Protein AF-A0A950VIQ8-F1 (afdb_monomer_lite)

pLDDT: mean 80.78, std 20.67, range [34.62, 98.38]

Foldseek 3Di:
DDDDDDDDDDDDDDDDDPDDDDPPPPDPDDPDPVQVVLLVQLLVLLVVQLVCLVVVHDDPVSLVSNVVSLVVHPDDPVLSVLLVVLSVQLVVCVVVVNSVRNSVSSVVSSVSSVCVVPPD

Structure (mmCIF, N/CA/C/O backbone):
data_AF-A0A950VIQ8-F1
#
_entry.id   AF-A0A950VIQ8-F1
#
loop_
_atom_site.group_PDB
_atom_site.id
_atom_site.type_symbol
_atom_site.label_atom_id
_atom_site.label_alt_id
_atom_site.label_comp_id
_atom_site.label_asym_id
_atom_site.label_entity_id
_atom_site.label_seq_id
_atom_site.pdbx_PDB_ins_code
_atom_site.Cartn_x
_atom_site.Cartn_y
_atom_site.Cartn_z
_atom_site.occupancy
_atom_site.B_iso_or_equiv
_atom_site.auth_seq_id
_atom_site.auth_comp_id
_atom_site.auth_asym_id
_atom_site.auth_atom_id
_atom_site.pdbx_PDB_model_num
ATOM 1 N N . MET A 1 1 ? 26.230 7.084 -91.054 1.00 41.66 1 MET A N 1
ATOM 2 C CA . MET A 1 1 ? 26.683 8.336 -90.399 1.00 41.66 1 MET A CA 1
ATOM 3 C C . MET A 1 1 ? 26.355 8.201 -88.911 1.00 41.66 1 MET A C 1
ATOM 5 O O . MET A 1 1 ? 25.197 8.311 -88.564 1.00 41.66 1 MET A O 1
ATOM 9 N N . SER A 1 2 ? 27.186 7.606 -88.054 1.00 43.94 2 SER A N 1
ATOM 10 C CA . SER A 1 2 ? 28.441 8.097 -87.455 1.00 43.94 2 SER A CA 1
ATOM 11 C C . SER A 1 2 ? 28.321 9.467 -86.775 1.00 43.94 2 SER A C 1
ATOM 13 O O . SER A 1 2 ? 28.350 10.481 -87.466 1.00 43.94 2 SER A O 1
ATOM 15 N N . ARG A 1 3 ? 28.268 9.474 -85.433 1.00 38.78 3 ARG A N 1
ATOM 16 C CA . ARG A 1 3 ? 29.162 10.271 -84.571 1.00 38.78 3 ARG A CA 1
ATOM 17 C C . ARG A 1 3 ? 29.248 9.651 -83.170 1.00 38.78 3 ARG A C 1
ATOM 19 O O . ARG A 1 3 ? 28.281 9.607 -82.422 1.00 38.78 3 ARG A O 1
ATOM 26 N N . LYS A 1 4 ? 30.445 9.141 -82.883 1.00 57.97 4 LYS A N 1
ATOM 27 C CA . LYS A 1 4 ? 30.983 8.741 -81.576 1.00 57.97 4 LYS A CA 1
ATOM 28 C C . LYS A 1 4 ? 31.323 9.995 -80.772 1.00 57.97 4 LYS A C 1
ATOM 30 O O . LYS A 1 4 ? 31.898 10.866 -81.404 1.00 57.97 4 LYS A O 1
ATOM 35 N N . HIS A 1 5 ? 31.138 10.019 -79.447 1.00 43.50 5 HIS A N 1
ATOM 36 C CA . HIS A 1 5 ? 32.052 10.677 -78.485 1.00 43.50 5 HIS A CA 1
ATOM 37 C C . HIS A 1 5 ? 31.907 9.988 -77.099 1.00 43.50 5 HIS A C 1
ATOM 39 O O . HIS A 1 5 ? 30.818 10.006 -76.544 1.00 43.50 5 HIS A O 1
ATOM 45 N N . TYR A 1 6 ? 32.786 9.039 -76.736 1.00 41.50 6 TYR A N 1
ATOM 46 C CA . TYR A 1 6 ? 33.944 9.096 -75.801 1.00 41.50 6 TYR A CA 1
ATOM 47 C C . TYR A 1 6 ? 33.644 9.500 -74.342 1.00 41.50 6 TYR A C 1
ATOM 49 O O . TYR A 1 6 ? 33.143 10.592 -74.112 1.00 41.50 6 TYR A O 1
ATOM 57 N N . THR A 1 7 ? 34.064 8.660 -73.380 1.00 44.22 7 THR A N 1
ATOM 58 C CA . THR A 1 7 ? 35.103 8.904 -72.335 1.00 44.22 7 THR A CA 1
ATOM 59 C C . THR A 1 7 ? 34.828 7.989 -71.121 1.00 44.22 7 THR A C 1
ATOM 61 O O . THR A 1 7 ? 33.703 7.921 -70.645 1.00 44.22 7 THR A O 1
ATOM 64 N N . THR A 1 8 ? 35.699 7.022 -70.821 1.00 43.66 8 THR A N 1
ATOM 65 C CA . THR A 1 8 ? 36.885 7.059 -69.930 1.00 43.66 8 THR A CA 1
ATOM 66 C C . THR A 1 8 ? 36.569 6.684 -68.479 1.00 43.66 8 THR A C 1
ATOM 68 O O . THR A 1 8 ? 35.770 7.315 -67.801 1.00 43.66 8 THR A O 1
ATOM 71 N N . ALA A 1 9 ? 37.260 5.618 -68.073 1.00 41.69 9 ALA A N 1
ATOM 72 C CA . ALA A 1 9 ? 37.396 4.973 -66.777 1.00 41.69 9 ALA A CA 1
ATOM 73 C C . ALA A 1 9 ? 37.128 5.807 -65.512 1.00 41.69 9 ALA A C 1
ATOM 75 O O . ALA A 1 9 ? 37.729 6.853 -65.285 1.00 41.69 9 ALA A O 1
ATOM 76 N N . GLY A 1 10 ? 36.357 5.195 -64.614 1.00 37.56 10 GLY A N 1
ATOM 77 C CA . GLY A 1 10 ? 36.428 5.405 -63.174 1.00 37.56 10 GLY A CA 1
ATOM 78 C C . GLY A 1 10 ? 36.390 4.045 -62.483 1.00 37.56 10 GLY A C 1
ATOM 79 O O . GLY A 1 10 ? 35.322 3.565 -62.119 1.00 37.56 10 GLY A O 1
ATOM 80 N N . SER A 1 11 ? 37.548 3.394 -62.356 1.00 49.78 11 SER A N 1
ATOM 81 C CA . SER A 1 11 ? 37.726 2.296 -61.404 1.00 49.78 11 SER A CA 1
ATOM 82 C C . SER A 1 11 ? 37.624 2.875 -59.997 1.00 49.78 11 SER A C 1
ATOM 84 O O . SER A 1 11 ? 38.423 3.730 -59.624 1.00 49.78 11 SER A O 1
ATOM 86 N N . GLY A 1 12 ? 36.651 2.407 -59.223 1.00 39.09 12 GLY A N 1
ATOM 87 C CA . GLY A 1 12 ? 36.432 2.849 -57.852 1.00 39.09 12 GLY A CA 1
ATOM 88 C C . GLY A 1 12 ? 35.532 1.878 -57.107 1.00 39.09 12 GLY A C 1
ATOM 89 O O . GLY A 1 12 ? 34.330 2.072 -57.066 1.00 39.09 12 GLY A O 1
ATOM 90 N N . LEU A 1 13 ? 36.164 0.819 -56.600 1.00 41.59 13 LEU A N 1
ATOM 91 C CA . LEU A 1 13 ? 35.920 0.143 -55.323 1.00 41.59 13 LEU A CA 1
ATOM 92 C C . LEU A 1 13 ? 34.480 -0.122 -54.816 1.00 41.59 13 LEU A C 1
ATOM 94 O O . LEU A 1 13 ? 33.697 0.783 -54.567 1.00 41.59 13 LEU A O 1
ATOM 98 N N . LEU A 1 14 ? 34.305 -1.398 -54.434 1.00 43.53 14 LEU A N 1
ATOM 99 C CA . LEU A 1 14 ? 33.461 -1.935 -53.353 1.00 43.53 14 LEU A CA 1
ATOM 100 C C . LEU A 1 14 ? 31.989 -2.221 -53.679 1.00 43.53 14 LEU A C 1
ATOM 102 O O . LEU A 1 14 ? 31.067 -1.473 -53.379 1.00 43.53 14 LEU A O 1
ATOM 106 N N . THR A 1 15 ? 31.776 -3.432 -54.189 1.00 48.78 15 THR A N 1
ATOM 107 C CA . THR A 1 15 ? 30.601 -4.244 -53.862 1.00 48.78 15 THR A CA 1
ATOM 108 C C . THR A 1 15 ? 30.595 -4.562 -52.364 1.00 48.78 15 THR A C 1
ATOM 110 O O . THR A 1 15 ? 31.299 -5.474 -51.932 1.00 48.78 15 THR A O 1
ATOM 113 N N . GLU A 1 16 ? 29.778 -3.858 -51.586 1.00 56.56 16 GLU A N 1
ATOM 114 C CA . GLU A 1 16 ? 29.296 -4.351 -50.293 1.00 56.56 16 GLU A CA 1
ATOM 115 C C . GLU A 1 16 ? 27.827 -4.775 -50.457 1.00 56.56 16 GLU A C 1
ATOM 117 O O . GLU A 1 16 ? 27.013 -3.991 -50.955 1.00 56.56 16 GLU A O 1
ATOM 122 N N . PRO A 1 17 ? 27.457 -6.024 -50.119 1.00 45.28 17 PRO A N 1
ATOM 123 C CA . PRO A 1 17 ? 26.071 -6.451 -50.191 1.00 45.28 17 PRO A CA 1
ATOM 124 C C . PRO A 1 17 ? 25.256 -5.740 -49.107 1.00 45.28 17 PRO A C 1
ATOM 126 O O . PRO A 1 17 ? 25.689 -5.628 -47.962 1.00 45.28 17 PRO A O 1
ATOM 129 N N . LEU A 1 18 ? 24.046 -5.314 -49.477 1.00 49.16 18 LEU A N 1
ATOM 130 C CA . LEU A 1 18 ? 22.974 -4.893 -48.575 1.00 49.16 18 LEU A CA 1
ATOM 131 C C . LEU A 1 18 ? 22.671 -6.021 -47.573 1.00 49.16 18 LEU A C 1
ATOM 133 O O . LEU A 1 18 ? 21.808 -6.874 -47.790 1.00 49.16 18 LEU A O 1
ATOM 137 N N . GLY A 1 19 ? 23.434 -6.032 -46.482 1.00 44.72 19 GLY A N 1
ATOM 138 C CA . GLY A 1 19 ? 23.242 -6.863 -45.308 1.00 44.72 19 GLY A CA 1
ATOM 139 C C . GLY A 1 19 ? 21.993 -6.409 -44.573 1.00 44.72 19 GLY A C 1
ATOM 140 O O . GLY A 1 19 ? 21.967 -5.371 -43.923 1.00 44.72 19 GLY A O 1
ATOM 141 N N . GLN A 1 20 ? 20.950 -7.205 -44.756 1.00 48.19 20 GLN A N 1
ATOM 142 C CA . GLN A 1 20 ? 19.659 -7.194 -44.089 1.00 48.19 20 GLN A CA 1
ATOM 143 C C . GLN A 1 20 ? 19.670 -6.643 -42.654 1.00 48.19 20 GLN A C 1
ATOM 145 O O . GLN A 1 20 ? 20.446 -7.065 -41.798 1.00 48.19 20 GLN A O 1
ATOM 150 N N . ASN A 1 21 ? 18.693 -5.768 -42.404 1.00 49.25 21 ASN A N 1
ATOM 151 C CA . ASN A 1 21 ? 18.144 -5.414 -41.100 1.00 49.25 21 ASN A CA 1
ATOM 152 C C . ASN A 1 21 ? 18.188 -6.589 -40.110 1.00 49.25 21 ASN A C 1
ATOM 154 O O . ASN A 1 21 ? 17.413 -7.539 -40.232 1.00 49.25 21 ASN A O 1
ATOM 158 N N . ARG A 1 22 ? 19.031 -6.488 -39.082 1.00 47.31 22 ARG A N 1
ATOM 159 C CA . ARG A 1 22 ? 18.893 -7.292 -37.869 1.00 47.31 22 ARG A CA 1
ATOM 160 C C . ARG A 1 22 ? 18.469 -6.337 -36.755 1.00 47.31 22 ARG A C 1
ATOM 162 O O . ARG A 1 22 ? 19.284 -5.505 -36.364 1.00 47.31 22 ARG A O 1
ATOM 169 N N . PRO A 1 23 ? 17.220 -6.387 -36.256 1.00 47.81 23 PRO A N 1
ATOM 170 C CA . PRO A 1 23 ? 16.909 -5.698 -35.018 1.00 47.81 23 PRO A CA 1
ATOM 171 C C . PRO A 1 23 ? 17.763 -6.365 -33.946 1.00 47.81 23 PRO A C 1
ATOM 173 O O . PRO A 1 23 ? 17.609 -7.556 -33.668 1.00 47.81 23 PRO A O 1
ATOM 176 N N . GLU A 1 24 ? 18.729 -5.622 -33.413 1.00 52.34 24 GLU A N 1
ATOM 177 C CA . GLU A 1 24 ? 19.491 -6.065 -32.261 1.00 52.34 24 GLU A CA 1
ATOM 178 C C . GLU A 1 24 ? 18.487 -6.379 -31.157 1.00 52.34 24 GLU A C 1
ATOM 180 O O . GLU A 1 24 ? 17.805 -5.493 -30.635 1.00 52.34 24 GLU A O 1
ATOM 185 N N . GLN A 1 25 ? 18.337 -7.670 -30.860 1.00 55.12 25 GLN A N 1
ATOM 186 C CA . GLN A 1 25 ? 17.610 -8.136 -29.696 1.00 55.12 25 GLN A CA 1
ATOM 187 C C . GLN A 1 25 ? 18.300 -7.505 -28.488 1.00 55.12 25 GLN A C 1
ATOM 189 O O . GLN A 1 25 ? 19.357 -7.965 -28.053 1.00 55.12 25 GLN A O 1
ATOM 194 N N . ARG A 1 26 ? 17.735 -6.399 -27.989 1.00 54.84 26 ARG A N 1
ATOM 195 C CA . ARG A 1 26 ? 18.153 -5.782 -26.735 1.00 54.84 26 ARG A CA 1
ATOM 196 C C . ARG A 1 26 ? 18.035 -6.868 -25.677 1.00 54.84 26 ARG A C 1
ATOM 198 O O . ARG A 1 26 ? 16.926 -7.250 -25.313 1.00 54.84 26 ARG A O 1
ATOM 205 N N . LYS A 1 27 ? 19.176 -7.391 -25.222 1.00 58.66 27 LYS A N 1
ATOM 206 C CA . LYS A 1 27 ? 19.226 -8.209 -24.009 1.00 58.66 27 LYS A CA 1
ATOM 207 C C . LYS A 1 27 ? 18.461 -7.437 -22.928 1.00 58.66 27 LYS A C 1
ATOM 209 O O . LYS A 1 27 ? 18.705 -6.230 -22.818 1.00 58.66 27 LYS A O 1
ATOM 214 N N . PRO A 1 28 ? 17.541 -8.065 -22.177 1.00 56.56 28 PRO A N 1
ATOM 215 C CA . PRO A 1 28 ? 16.905 -7.392 -21.055 1.00 56.56 28 PRO A CA 1
ATOM 216 C C . PRO A 1 28 ? 18.025 -6.889 -20.141 1.00 56.56 28 PRO A C 1
ATOM 218 O O . PRO A 1 28 ? 18.841 -7.667 -19.648 1.00 56.56 28 PRO A O 1
ATOM 221 N N . GLY A 1 29 ? 18.154 -5.565 -20.048 1.00 65.12 29 GLY A N 1
ATOM 222 C CA . GLY A 1 29 ? 19.185 -4.939 -19.233 1.00 65.12 29 GLY A CA 1
ATOM 223 C C . GLY A 1 29 ? 18.941 -5.283 -17.770 1.00 65.12 29 GLY A C 1
ATOM 224 O O . GLY A 1 29 ? 17.790 -5.326 -17.335 1.00 65.12 29 GLY A O 1
ATOM 225 N N . THR A 1 30 ? 20.010 -5.530 -17.014 1.00 72.44 30 THR A N 1
ATOM 226 C CA . THR A 1 30 ? 19.923 -5.710 -15.562 1.00 72.44 30 THR A CA 1
ATOM 227 C C . THR A 1 30 ? 19.139 -4.538 -14.955 1.00 72.44 30 THR A C 1
ATOM 229 O O . THR A 1 30 ? 19.456 -3.385 -15.272 1.00 72.44 30 THR A O 1
ATOM 232 N N . PRO A 1 31 ? 18.116 -4.787 -14.116 1.00 74.50 31 PRO A N 1
ATOM 233 C CA . PRO A 1 31 ? 17.354 -3.710 -13.499 1.00 74.50 31 PRO A CA 1
ATOM 234 C C . PRO A 1 31 ? 18.273 -2.823 -12.651 1.00 74.50 31 PRO A C 1
ATOM 236 O O . PRO A 1 31 ? 19.200 -3.304 -12.000 1.00 74.50 31 PRO A O 1
ATOM 239 N N . SER A 1 32 ? 18.016 -1.511 -12.666 1.00 85.44 32 SER A N 1
ATOM 240 C CA . SER A 1 32 ? 18.779 -0.544 -11.869 1.00 85.44 32 SER A CA 1
ATOM 241 C C . SER A 1 32 ? 18.759 -0.939 -10.383 1.00 85.44 32 SER A C 1
ATOM 243 O O . SER A 1 32 ? 17.663 -1.127 -9.845 1.00 85.44 32 SER A O 1
ATOM 245 N N . PRO A 1 33 ? 19.914 -1.010 -9.690 1.00 88.31 33 PRO A N 1
ATOM 246 C CA . PRO A 1 33 ? 19.974 -1.347 -8.265 1.00 88.31 33 PRO A CA 1
ATOM 247 C C . PRO A 1 33 ? 19.094 -0.449 -7.389 1.00 88.31 33 PRO A C 1
ATOM 249 O O . PRO A 1 33 ? 18.498 -0.916 -6.425 1.00 88.31 33 PRO A O 1
ATOM 252 N N . ILE A 1 34 ? 18.957 0.827 -7.766 1.00 90.44 34 ILE A N 1
ATOM 253 C CA . ILE A 1 34 ? 18.086 1.784 -7.073 1.00 90.44 34 ILE A CA 1
ATOM 254 C C . ILE A 1 34 ? 16.626 1.341 -7.178 1.00 90.44 34 ILE A C 1
ATOM 256 O O . ILE A 1 34 ? 15.915 1.330 -6.183 1.00 90.44 34 ILE A O 1
ATOM 260 N N . LEU A 1 35 ? 16.177 0.927 -8.365 1.00 89.31 35 LEU A N 1
ATOM 261 C CA . LEU A 1 35 ? 14.798 0.475 -8.559 1.00 89.31 35 LEU A CA 1
ATOM 262 C C . LEU A 1 35 ? 14.523 -0.838 -7.826 1.00 89.31 35 LEU A C 1
ATOM 264 O O . LEU A 1 35 ? 13.423 -1.019 -7.317 1.00 89.31 35 LEU A O 1
ATOM 268 N N . VAL A 1 36 ? 15.508 -1.736 -7.751 1.00 90.00 36 VAL A N 1
ATOM 269 C CA . VAL A 1 36 ? 15.402 -2.961 -6.944 1.00 90.00 36 VAL A CA 1
ATOM 270 C C . VAL A 1 36 ? 15.225 -2.608 -5.467 1.00 90.00 36 VAL A C 1
ATOM 272 O O . VAL A 1 36 ? 14.335 -3.150 -4.817 1.00 90.00 36 VAL A O 1
ATOM 275 N N . GLN A 1 37 ? 16.015 -1.661 -4.955 1.00 91.75 37 GLN A N 1
ATOM 276 C CA . GLN A 1 37 ? 15.899 -1.218 -3.568 1.00 91.75 37 GLN A CA 1
ATOM 277 C C . GLN A 1 37 ? 14.544 -0.554 -3.291 1.00 91.75 37 GLN A C 1
ATOM 279 O O . GLN A 1 37 ? 13.872 -0.944 -2.347 1.00 91.75 37 GLN A O 1
ATOM 284 N N . VAL A 1 38 ? 14.089 0.365 -4.149 1.00 93.50 38 VAL A N 1
ATOM 285 C CA . VAL A 1 38 ? 12.788 1.040 -3.980 1.00 93.50 38 VAL A CA 1
ATOM 286 C C . VAL A 1 38 ? 11.623 0.042 -3.999 1.00 93.50 38 VAL A C 1
ATOM 288 O O . VAL A 1 38 ? 10.681 0.188 -3.224 1.00 93.50 38 VAL A O 1
ATOM 291 N N . ARG A 1 39 ? 11.671 -0.993 -4.851 1.00 91.94 39 ARG A N 1
ATOM 292 C CA . ARG A 1 39 ? 10.653 -2.062 -4.857 1.00 91.94 39 ARG A CA 1
ATOM 293 C C . ARG A 1 39 ? 10.634 -2.831 -3.544 1.00 91.94 39 ARG A C 1
ATOM 295 O O . ARG A 1 39 ? 9.563 -3.052 -2.986 1.00 91.94 39 ARG A O 1
ATOM 302 N N . LYS A 1 40 ? 11.816 -3.187 -3.040 1.00 92.19 40 LYS A N 1
ATOM 303 C CA . LYS A 1 40 ? 11.950 -3.859 -1.752 1.00 92.19 40 LYS A CA 1
ATOM 304 C C . LYS A 1 40 ? 11.406 -2.992 -0.616 1.00 92.19 40 LYS A C 1
ATOM 306 O O . LYS A 1 40 ? 10.590 -3.471 0.161 1.00 92.19 40 LYS A O 1
ATOM 311 N N . ASP A 1 41 ? 11.784 -1.716 -0.570 1.00 94.31 41 ASP A N 1
ATOM 312 C CA . ASP A 1 41 ? 11.320 -0.772 0.453 1.00 94.31 41 ASP A CA 1
ATOM 313 C C . ASP A 1 41 ? 9.794 -0.607 0.416 1.00 94.31 41 ASP A C 1
ATOM 315 O O . ASP A 1 41 ? 9.143 -0.534 1.459 1.00 94.31 41 ASP A O 1
ATOM 319 N N . LEU A 1 42 ? 9.206 -0.600 -0.786 1.00 95.69 42 LEU A N 1
ATOM 320 C CA . LEU A 1 42 ? 7.760 -0.592 -0.965 1.00 95.69 42 LEU A CA 1
ATOM 321 C C . LEU A 1 42 ? 7.109 -1.866 -0.408 1.00 95.69 42 LEU A C 1
ATOM 323 O O . LEU A 1 42 ? 6.139 -1.773 0.346 1.00 95.69 42 LEU A O 1
ATOM 327 N N . ALA A 1 43 ? 7.619 -3.042 -0.777 1.00 94.81 43 ALA A N 1
ATOM 328 C CA . ALA A 1 43 ? 7.084 -4.323 -0.324 1.00 94.81 43 ALA A CA 1
ATOM 329 C C . ALA A 1 43 ? 7.176 -4.464 1.205 1.00 94.81 43 ALA A C 1
ATOM 331 O O . ALA A 1 43 ? 6.172 -4.758 1.858 1.00 94.81 43 ALA A O 1
ATOM 332 N N . ASP A 1 44 ? 8.344 -4.161 1.775 1.00 95.06 44 ASP A N 1
ATOM 333 C CA . ASP A 1 44 ? 8.585 -4.177 3.219 1.00 95.06 44 ASP A CA 1
ATOM 334 C C . ASP A 1 44 ? 7.674 -3.164 3.934 1.00 95.06 44 ASP A C 1
ATOM 336 O O . ASP A 1 44 ? 7.083 -3.467 4.972 1.00 95.06 44 ASP A O 1
ATOM 340 N N . GLY A 1 45 ? 7.489 -1.971 3.360 1.00 96.06 45 GLY A N 1
ATOM 341 C CA . GLY A 1 45 ? 6.592 -0.947 3.893 1.00 96.06 45 GLY A CA 1
ATOM 342 C C . GLY A 1 45 ? 5.124 -1.385 3.943 1.00 96.06 45 GLY A C 1
ATOM 343 O O . GLY A 1 45 ? 4.448 -1.130 4.940 1.00 96.06 45 GLY A O 1
ATOM 344 N N . ILE A 1 46 ? 4.635 -2.077 2.909 1.00 96.44 46 ILE A N 1
ATOM 345 C CA . ILE A 1 46 ? 3.266 -2.617 2.876 1.00 96.44 46 ILE A CA 1
ATOM 346 C C . ILE A 1 46 ? 3.086 -3.720 3.928 1.00 96.44 46 ILE A C 1
ATOM 348 O O . ILE A 1 46 ? 2.073 -3.736 4.627 1.00 96.44 46 ILE A O 1
ATOM 352 N N . GLU A 1 47 ? 4.062 -4.618 4.077 1.00 95.75 47 GLU A N 1
ATOM 353 C CA . GLU A 1 47 ? 4.023 -5.668 5.104 1.00 95.75 47 GLU A CA 1
ATOM 354 C C . GLU A 1 47 ? 4.022 -5.091 6.521 1.00 95.75 47 GLU A C 1
ATOM 356 O O . GLU A 1 47 ? 3.272 -5.554 7.383 1.00 95.75 47 GLU A O 1
ATOM 361 N N . LEU A 1 48 ? 4.806 -4.039 6.764 1.00 95.44 48 LEU A N 1
ATOM 362 C CA . LEU A 1 48 ? 4.792 -3.342 8.047 1.00 95.44 48 LEU A CA 1
ATOM 363 C C . LEU A 1 48 ? 3.424 -2.712 8.330 1.00 95.44 48 LEU A C 1
ATOM 365 O O . LEU A 1 48 ? 2.901 -2.908 9.423 1.00 95.44 48 LEU A O 1
ATOM 369 N N . LEU A 1 49 ? 2.797 -2.046 7.353 1.00 95.56 49 LEU A N 1
ATOM 370 C CA . LEU A 1 49 ? 1.442 -1.504 7.525 1.00 95.56 49 LEU A CA 1
ATOM 371 C C . LEU A 1 49 ? 0.415 -2.599 7.853 1.00 95.56 49 LEU A C 1
ATOM 373 O O . LEU A 1 49 ? -0.415 -2.415 8.742 1.00 95.56 49 LEU A O 1
ATOM 377 N N . LEU A 1 50 ? 0.481 -3.752 7.182 1.00 95.31 50 LEU A N 1
ATOM 378 C CA . LEU A 1 50 ? -0.391 -4.896 7.477 1.00 95.31 50 LEU A CA 1
ATOM 379 C C . LEU A 1 50 ? -0.209 -5.387 8.924 1.00 95.31 50 LEU A C 1
ATOM 381 O O . LEU A 1 50 ? -1.188 -5.629 9.635 1.00 95.31 50 LEU A O 1
ATOM 385 N N . GLN A 1 51 ? 1.038 -5.493 9.389 1.00 94.25 51 GLN A N 1
ATOM 386 C CA . GLN A 1 51 ? 1.346 -5.885 10.768 1.00 94.25 51 GLN A CA 1
ATOM 387 C C . GLN A 1 51 ? 0.876 -4.842 11.789 1.00 94.25 51 GLN A C 1
ATOM 389 O O . GLN A 1 51 ? 0.336 -5.208 12.834 1.00 94.25 51 GLN A O 1
ATOM 394 N N . GLU A 1 52 ? 1.066 -3.557 11.500 1.00 93.44 52 GLU A N 1
ATOM 395 C CA . GLU A 1 52 ? 0.643 -2.435 12.342 1.00 93.44 52 GLU A CA 1
ATOM 396 C C . GLU A 1 52 ? -0.880 -2.399 12.512 1.00 93.44 52 GLU A C 1
ATOM 398 O O . GLU A 1 52 ? -1.370 -2.318 13.642 1.00 93.44 52 GLU A O 1
ATOM 403 N N . ILE A 1 53 ? -1.635 -2.556 11.417 1.00 92.25 53 ILE A N 1
ATOM 404 C CA . ILE A 1 53 ? -3.102 -2.644 11.449 1.00 92.25 53 ILE A CA 1
ATOM 405 C C . ILE A 1 53 ? -3.548 -3.861 12.261 1.00 92.25 53 ILE A C 1
ATOM 407 O O . ILE A 1 53 ? -4.400 -3.727 13.140 1.00 92.25 53 ILE A O 1
ATOM 411 N N . SER A 1 54 ? -2.943 -5.032 12.036 1.00 90.31 54 SER A N 1
ATOM 412 C CA . SER A 1 54 ? -3.274 -6.248 12.792 1.00 90.31 54 SER A CA 1
ATOM 413 C C . SER A 1 54 ? -3.010 -6.113 14.295 1.00 90.31 54 SER A C 1
ATOM 415 O O . SER A 1 54 ? -3.656 -6.801 15.085 1.00 90.31 54 SER A O 1
ATOM 417 N N . ARG A 1 55 ? -2.049 -5.274 14.695 1.00 91.00 55 ARG A N 1
ATOM 418 C CA . ARG A 1 55 ? -1.695 -5.020 16.100 1.00 91.00 55 ARG A CA 1
ATOM 419 C C . ARG A 1 55 ? -2.447 -3.834 16.705 1.00 91.00 55 ARG A C 1
ATOM 421 O O . ARG A 1 55 ? -2.335 -3.615 17.907 1.00 91.00 55 ARG A O 1
ATOM 428 N N . GLY A 1 56 ? -3.169 -3.057 15.896 1.00 88.44 56 GLY A N 1
ATOM 429 C CA . GLY A 1 56 ? -3.792 -1.805 16.326 1.00 88.44 56 GLY A CA 1
ATOM 430 C C . GLY A 1 56 ? -2.783 -0.718 16.723 1.00 88.44 56 GLY A C 1
ATOM 431 O O . GLY A 1 56 ? -3.117 0.155 17.517 1.00 88.44 56 GLY A O 1
ATOM 432 N N . CYS A 1 57 ? -1.551 -0.773 16.206 1.00 85.00 57 CYS A N 1
ATOM 433 C CA . CYS A 1 57 ? -0.471 0.165 16.528 1.00 85.00 57 CYS A CA 1
ATOM 434 C C . CYS A 1 57 ? 0.050 0.800 15.236 1.00 85.00 57 CYS A C 1
ATOM 436 O O . CYS A 1 57 ? 0.982 0.290 14.622 1.00 85.00 57 CYS A O 1
ATOM 438 N N . ILE A 1 58 ? -0.611 1.871 14.794 1.00 77.50 58 ILE A N 1
ATOM 439 C CA . ILE A 1 58 ? -0.372 2.497 13.488 1.00 77.50 58 ILE A CA 1
ATOM 440 C C . ILE A 1 58 ? 0.711 3.567 13.618 1.00 77.50 58 ILE A C 1
ATOM 442 O O . ILE A 1 58 ? 0.559 4.506 14.403 1.00 77.50 58 ILE A O 1
ATOM 446 N N . VAL A 1 59 ? 1.767 3.471 12.809 1.00 78.44 59 VAL A N 1
ATOM 447 C CA . VAL A 1 59 ? 2.828 4.483 12.750 1.00 78.44 59 VAL A CA 1
ATOM 448 C C . VAL A 1 59 ? 2.557 5.431 11.581 1.00 78.44 59 VAL A C 1
ATOM 450 O O . VAL A 1 59 ? 2.603 5.041 10.416 1.00 78.44 59 VAL A O 1
ATOM 453 N N . ALA A 1 60 ? 2.285 6.705 11.883 1.00 77.00 60 ALA A N 1
ATOM 454 C CA . ALA A 1 60 ? 1.874 7.697 10.883 1.00 77.00 60 ALA A CA 1
ATOM 455 C C . ALA A 1 60 ? 2.873 7.843 9.714 1.00 77.00 60 ALA A C 1
ATOM 457 O O . ALA A 1 60 ? 2.462 7.858 8.553 1.00 77.00 60 ALA A O 1
ATOM 458 N N . ASP A 1 61 ? 4.177 7.853 10.001 1.00 86.75 61 ASP A N 1
ATOM 459 C CA . ASP A 1 61 ? 5.237 8.068 9.001 1.00 86.75 61 ASP A CA 1
ATOM 460 C C . ASP A 1 61 ? 5.366 6.919 7.981 1.00 86.75 61 ASP A C 1
ATOM 462 O O . ASP A 1 61 ? 5.964 7.074 6.908 1.00 86.75 61 ASP A O 1
ATOM 466 N N . ARG A 1 62 ? 4.792 5.746 8.284 1.00 91.12 62 ARG A N 1
ATOM 467 C CA . ARG A 1 62 ? 4.867 4.565 7.415 1.00 91.12 62 ARG A CA 1
ATOM 468 C C . ARG A 1 62 ? 4.078 4.757 6.123 1.00 91.12 62 ARG A C 1
ATOM 470 O O . ARG A 1 62 ? 4.544 4.358 5.058 1.00 91.12 62 ARG A O 1
ATOM 477 N N . TRP A 1 63 ? 2.925 5.417 6.209 1.00 93.62 63 TRP A N 1
ATOM 478 C CA . TRP A 1 63 ? 2.071 5.723 5.060 1.00 93.62 63 TRP A CA 1
ATOM 479 C C . TRP A 1 63 ? 2.785 6.593 4.033 1.00 93.62 63 TRP A C 1
ATOM 481 O O . TRP A 1 63 ? 2.736 6.302 2.840 1.00 93.62 63 TRP A O 1
ATOM 491 N N . GLU A 1 64 ? 3.482 7.625 4.508 1.00 93.44 64 GLU A N 1
ATOM 492 C CA . GLU A 1 64 ? 4.241 8.526 3.644 1.00 93.44 64 GLU A CA 1
ATOM 493 C C . GLU A 1 64 ? 5.405 7.788 2.979 1.00 93.44 64 GLU A C 1
ATOM 495 O O . GLU A 1 64 ? 5.614 7.910 1.778 1.00 93.44 64 GLU A O 1
ATOM 500 N N . THR A 1 65 ? 6.108 6.939 3.731 1.00 92.69 65 THR A N 1
ATOM 501 C CA . THR A 1 65 ? 7.199 6.116 3.184 1.00 92.69 65 THR A CA 1
ATOM 502 C C . THR A 1 65 ? 6.711 5.227 2.032 1.00 92.69 65 THR A C 1
ATOM 504 O O . THR A 1 65 ? 7.333 5.188 0.970 1.00 92.69 65 THR A O 1
ATOM 507 N N . VAL A 1 66 ? 5.570 4.550 2.206 1.00 95.69 66 VAL A N 1
ATOM 508 C CA . VAL A 1 66 ? 4.960 3.706 1.162 1.00 95.69 66 VAL A CA 1
ATOM 509 C C . VAL A 1 66 ? 4.508 4.542 -0.038 1.00 95.69 66 VAL A C 1
ATOM 511 O O . VAL A 1 66 ? 4.724 4.146 -1.183 1.00 95.69 66 VAL A O 1
ATOM 514 N N . PHE A 1 67 ? 3.931 5.720 0.200 1.00 96.25 67 PHE A N 1
ATOM 515 C CA . PHE A 1 67 ? 3.527 6.642 -0.859 1.00 96.25 67 PHE A CA 1
ATOM 516 C C . PHE A 1 67 ? 4.718 7.127 -1.700 1.00 96.25 67 PHE A C 1
ATOM 518 O O . PHE A 1 67 ? 4.671 7.059 -2.928 1.00 96.25 67 PHE A O 1
ATOM 525 N N . GLN A 1 68 ? 5.810 7.545 -1.059 1.00 95.31 68 GLN A N 1
ATOM 526 C CA . GLN A 1 68 ? 7.029 7.982 -1.744 1.00 95.31 68 GLN A CA 1
ATOM 527 C C . GLN A 1 68 ? 7.656 6.845 -2.564 1.00 95.31 68 GLN A C 1
ATOM 529 O O . GLN A 1 68 ? 8.037 7.043 -3.720 1.00 95.31 68 GLN A O 1
ATOM 534 N N . ALA A 1 69 ? 7.692 5.626 -2.017 1.00 94.69 69 ALA A N 1
ATOM 535 C CA . ALA A 1 69 ? 8.192 4.460 -2.741 1.00 94.69 69 ALA A CA 1
ATOM 536 C C . ALA A 1 69 ? 7.322 4.119 -3.967 1.00 94.69 69 ALA A C 1
ATOM 538 O O . ALA A 1 69 ? 7.856 3.795 -5.029 1.00 94.69 69 ALA A O 1
ATOM 539 N N . LEU A 1 70 ? 5.992 4.265 -3.873 1.00 94.94 70 LEU A N 1
ATOM 540 C CA . LEU A 1 70 ? 5.100 4.124 -5.029 1.00 94.94 70 LEU A CA 1
ATOM 541 C C . LEU A 1 70 ? 5.421 5.140 -6.129 1.00 94.94 70 LEU A C 1
ATOM 543 O O . LEU A 1 70 ? 5.462 4.762 -7.299 1.00 94.94 70 LEU A O 1
ATOM 547 N N . GLN A 1 71 ? 5.655 6.405 -5.773 1.00 94.75 71 GLN A N 1
ATOM 548 C CA . GLN A 1 71 ? 5.956 7.469 -6.738 1.00 94.75 71 GLN A CA 1
ATOM 549 C C . GLN A 1 71 ? 7.310 7.300 -7.434 1.00 9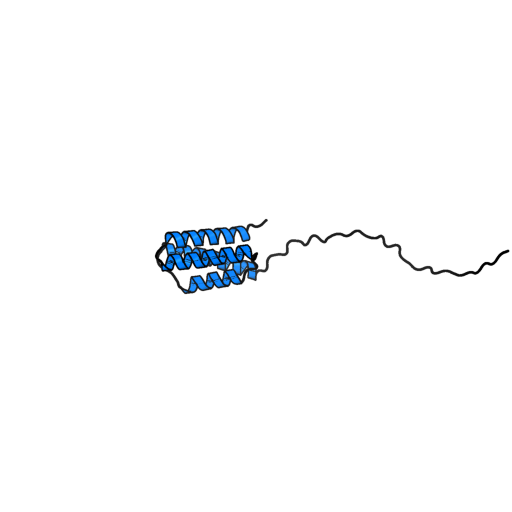4.75 71 GLN A C 1
ATOM 551 O O . GLN A 1 71 ? 7.464 7.700 -8.586 1.00 94.75 71 GLN A O 1
ATOM 556 N N . ALA A 1 72 ? 8.288 6.710 -6.748 1.00 93.62 72 ALA A N 1
ATOM 557 C CA . ALA A 1 72 ? 9.645 6.551 -7.261 1.00 93.62 72 ALA A CA 1
ATOM 558 C C . ALA A 1 72 ? 9.789 5.434 -8.315 1.00 93.62 72 ALA A C 1
ATOM 560 O O . ALA A 1 72 ? 10.804 5.363 -9.012 1.00 93.62 72 ALA A O 1
ATOM 561 N N . LEU A 1 73 ? 8.799 4.549 -8.444 1.00 90.94 73 LEU A N 1
ATOM 562 C CA . LEU A 1 73 ? 8.854 3.417 -9.366 1.00 90.94 73 LEU A CA 1
ATOM 563 C C . LEU A 1 73 ? 8.271 3.759 -10.752 1.00 90.94 73 LEU A C 1
ATOM 565 O O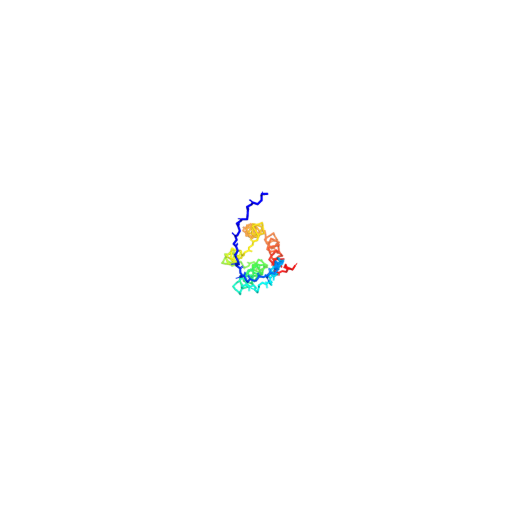 . LEU A 1 73 ? 7.265 4.461 -10.858 1.00 90.94 73 LEU A O 1
ATOM 569 N N . PRO A 1 74 ? 8.850 3.223 -11.844 1.00 90.88 74 PRO A N 1
ATOM 570 C CA . PRO A 1 74 ? 8.332 3.416 -13.195 1.00 90.88 74 PRO A CA 1
ATOM 571 C C . PRO A 1 74 ? 7.142 2.480 -13.459 1.00 90.88 74 PRO A C 1
ATOM 573 O O . PRO A 1 74 ? 7.274 1.429 -14.086 1.00 90.88 74 PRO A O 1
ATOM 576 N N . TRP A 1 75 ? 5.971 2.853 -12.956 1.00 88.62 75 TRP A N 1
ATOM 577 C CA . TRP A 1 75 ? 4.724 2.119 -13.166 1.00 88.62 75 TRP A CA 1
ATOM 578 C C . TRP A 1 75 ? 4.077 2.449 -14.520 1.00 88.62 75 TRP A C 1
ATOM 580 O O . TRP A 1 75 ? 4.107 3.601 -14.964 1.00 88.62 75 TRP A O 1
ATOM 590 N N . PRO A 1 76 ? 3.359 1.497 -15.138 1.00 92.19 76 PRO A N 1
ATOM 591 C CA . PRO A 1 76 ? 2.307 1.836 -16.085 1.00 92.19 76 PRO A CA 1
ATOM 592 C C . PRO A 1 76 ? 1.282 2.763 -15.415 1.00 92.19 76 PRO A C 1
ATOM 594 O O . PRO A 1 76 ? 0.865 2.521 -14.284 1.00 92.19 76 PRO A O 1
ATOM 597 N N . LYS A 1 77 ? 0.829 3.810 -16.117 1.00 91.19 77 LYS A N 1
ATOM 598 C CA . LYS A 1 77 ? -0.069 4.837 -15.550 1.00 91.19 77 LYS A CA 1
ATOM 599 C C . LYS A 1 77 ? -1.331 4.255 -14.895 1.00 91.19 77 LYS A C 1
ATOM 601 O O . LYS A 1 77 ? -1.757 4.747 -13.854 1.00 91.19 77 LYS A O 1
ATOM 606 N N . ALA A 1 78 ? -1.922 3.226 -15.505 1.00 91.88 78 ALA A N 1
ATOM 607 C CA . ALA A 1 78 ? -3.106 2.555 -14.970 1.00 91.88 78 ALA A CA 1
ATOM 608 C C . ALA A 1 78 ? -2.811 1.844 -13.639 1.00 91.88 78 ALA A C 1
ATOM 610 O O . ALA A 1 78 ? -3.561 2.010 -12.680 1.00 91.88 78 ALA A O 1
ATOM 611 N N . GLU A 1 79 ? -1.687 1.128 -13.561 1.00 94.31 79 GLU A N 1
ATOM 612 C CA . GLU A 1 79 ? -1.269 0.415 -12.351 1.00 94.31 79 GLU A CA 1
ATOM 613 C C . GLU A 1 79 ? -0.859 1.377 -11.237 1.00 94.31 79 GLU A C 1
ATOM 615 O O . GLU A 1 79 ? -1.209 1.152 -10.083 1.00 94.31 79 GLU A O 1
ATOM 620 N N . PHE A 1 80 ? -0.206 2.496 -11.570 1.00 95.00 80 PHE A N 1
ATOM 621 C CA . PHE A 1 80 ? 0.081 3.551 -10.596 1.00 95.00 80 PHE A CA 1
ATOM 622 C C . PHE A 1 80 ? -1.200 4.125 -9.987 1.00 95.00 80 PHE A C 1
ATOM 624 O O . PHE A 1 80 ? -1.319 4.231 -8.769 1.00 95.00 80 PHE A O 1
ATOM 631 N N . GLY A 1 81 ? -2.177 4.470 -10.834 1.00 95.94 81 GLY A N 1
ATOM 632 C CA . GLY A 1 81 ? -3.465 4.988 -10.376 1.00 95.94 81 GLY A CA 1
ATOM 633 C C . GLY A 1 81 ? -4.206 3.983 -9.495 1.00 95.94 81 GLY A C 1
ATOM 634 O O . GLY A 1 81 ? -4.752 4.354 -8.459 1.00 95.94 81 GLY A O 1
ATOM 635 N N . LEU A 1 82 ? -4.174 2.699 -9.864 1.00 97.06 82 LEU A N 1
ATOM 636 C CA . LEU A 1 82 ? -4.744 1.635 -9.047 1.00 97.06 82 LEU A CA 1
ATOM 637 C C . LEU A 1 82 ? -4.015 1.509 -7.704 1.00 97.06 82 LEU A C 1
ATOM 639 O O . LEU A 1 82 ? -4.677 1.512 -6.672 1.00 97.06 82 LEU A O 1
ATOM 643 N N . ALA A 1 83 ? -2.683 1.440 -7.699 1.00 96.94 83 ALA A N 1
ATOM 644 C CA . ALA A 1 83 ? -1.876 1.323 -6.486 1.00 96.94 83 ALA A CA 1
ATOM 645 C C . ALA A 1 83 ? -2.128 2.483 -5.513 1.00 96.94 83 ALA A C 1
ATOM 647 O O . ALA A 1 83 ? -2.353 2.262 -4.322 1.00 96.94 83 ALA A O 1
ATOM 648 N N . LEU A 1 84 ? -2.164 3.711 -6.037 1.00 97.06 84 LEU A N 1
ATOM 649 C CA . LEU A 1 84 ? -2.460 4.902 -5.253 1.00 97.06 84 LEU A CA 1
ATOM 650 C C . LEU A 1 84 ? -3.867 4.838 -4.648 1.00 97.06 84 LEU A C 1
ATOM 652 O O . LEU A 1 84 ? -4.018 5.053 -3.449 1.00 97.06 84 LEU A O 1
ATOM 656 N N . ASN A 1 85 ? -4.875 4.461 -5.440 1.00 98.00 85 ASN A N 1
ATOM 657 C CA . ASN A 1 85 ? -6.242 4.301 -4.941 1.00 98.00 85 ASN A CA 1
ATOM 658 C C . ASN A 1 85 ? -6.322 3.264 -3.812 1.00 98.00 85 ASN A C 1
ATOM 660 O O . ASN A 1 85 ? -7.005 3.507 -2.821 1.00 98.00 85 ASN A O 1
ATOM 664 N N . ARG A 1 86 ? -5.605 2.136 -3.920 1.00 98.06 86 ARG A N 1
ATOM 665 C CA . ARG A 1 86 ? -5.559 1.117 -2.856 1.00 98.06 86 ARG A CA 1
ATOM 666 C C . ARG A 1 86 ? -4.960 1.676 -1.566 1.00 98.06 86 ARG A C 1
ATOM 668 O O . ARG A 1 86 ? -5.542 1.485 -0.501 1.00 98.06 86 ARG A O 1
ATOM 675 N N . LEU A 1 87 ? -3.847 2.406 -1.656 1.00 97.56 87 LEU A N 1
ATOM 676 C CA . LEU A 1 87 ? -3.216 3.026 -0.488 1.00 97.56 87 LEU A CA 1
ATOM 677 C C . LEU A 1 87 ? -4.128 4.079 0.163 1.00 97.56 87 LEU A C 1
ATOM 679 O O . LEU A 1 87 ? -4.297 4.082 1.383 1.00 97.56 87 LEU A O 1
ATOM 683 N N . THR A 1 88 ? -4.741 4.952 -0.641 1.00 97.12 88 THR A N 1
ATOM 684 C CA . THR A 1 88 ? -5.669 5.983 -0.158 1.00 97.12 88 THR A CA 1
ATOM 685 C C . THR A 1 88 ? -6.899 5.364 0.502 1.00 97.12 88 THR A C 1
ATOM 687 O O . THR A 1 88 ? -7.241 5.752 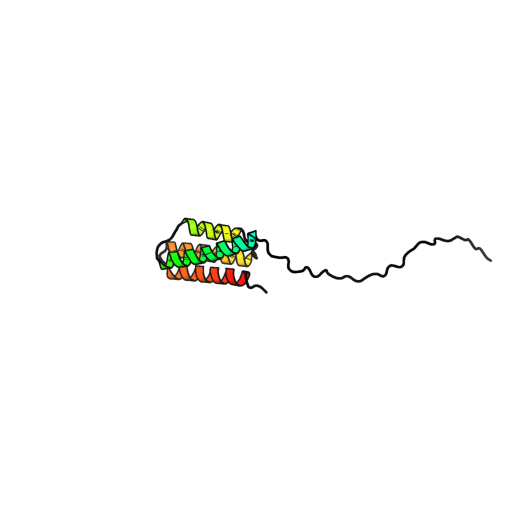1.618 1.00 97.12 88 THR A O 1
ATOM 690 N N . ASN A 1 89 ? -7.521 4.366 -0.131 1.00 97.94 89 ASN A N 1
ATOM 691 C CA . ASN A 1 89 ? -8.665 3.656 0.438 1.00 97.94 89 ASN A CA 1
ATOM 692 C C . ASN A 1 89 ? -8.306 2.997 1.769 1.00 97.94 89 ASN A C 1
ATOM 694 O O . ASN A 1 89 ? -9.039 3.163 2.741 1.00 97.94 89 ASN A O 1
ATOM 698 N N . ALA A 1 90 ? -7.167 2.298 1.835 1.00 97.19 90 ALA A N 1
ATOM 699 C CA . ALA A 1 90 ? -6.718 1.647 3.059 1.00 97.19 90 ALA A CA 1
ATOM 700 C C . ALA A 1 90 ? -6.614 2.641 4.224 1.00 97.19 90 ALA A C 1
ATOM 702 O O . ALA A 1 90 ? -7.137 2.383 5.309 1.00 97.19 90 ALA A O 1
ATOM 703 N N . ARG A 1 91 ? -6.008 3.808 3.979 1.00 95.94 91 ARG A N 1
ATOM 704 C CA . ARG A 1 91 ? -5.904 4.879 4.973 1.00 95.94 91 ARG A CA 1
ATOM 705 C C . ARG A 1 91 ? -7.278 5.398 5.400 1.00 95.94 91 ARG A C 1
ATOM 707 O O . ARG A 1 91 ? -7.549 5.481 6.593 1.00 95.94 91 ARG A O 1
ATOM 714 N N . THR A 1 92 ? -8.161 5.700 4.448 1.00 96.38 92 THR A N 1
ATOM 715 C CA . THR A 1 92 ? -9.514 6.197 4.744 1.00 96.38 92 THR A CA 1
ATOM 716 C C . THR A 1 92 ? -10.344 5.189 5.539 1.00 96.38 92 THR A C 1
ATOM 718 O O . THR A 1 92 ? -11.066 5.580 6.454 1.00 96.38 92 THR A O 1
ATOM 721 N N . TYR A 1 93 ? -10.261 3.896 5.222 1.00 96.50 93 TYR A N 1
ATOM 722 C CA . TYR A 1 93 ? -10.951 2.858 5.989 1.00 96.50 93 TYR A CA 1
ATOM 723 C C . TYR A 1 93 ? -10.415 2.761 7.413 1.00 96.50 93 TYR A C 1
ATOM 725 O O . TYR A 1 93 ? -11.191 2.660 8.362 1.00 96.50 93 TYR A O 1
ATOM 733 N N . LEU A 1 94 ? -9.101 2.878 7.582 1.00 93.88 94 LEU A N 1
ATOM 734 C CA . LEU A 1 94 ? -8.482 2.853 8.898 1.00 93.88 94 LEU A CA 1
ATOM 735 C C . LEU A 1 94 ? -8.900 4.051 9.761 1.00 93.88 94 LEU A C 1
ATOM 737 O O . LEU A 1 94 ? -9.240 3.870 10.927 1.00 93.88 94 LEU A O 1
ATOM 741 N N . GLU A 1 95 ? -8.962 5.249 9.175 1.00 93.19 95 GLU A N 1
ATOM 742 C CA . GLU A 1 95 ? -9.467 6.469 9.829 1.00 93.19 95 GLU A CA 1
ATOM 743 C C . GLU A 1 95 ? -10.941 6.339 10.259 1.00 93.19 95 GLU A C 1
ATOM 745 O O . GLU A 1 95 ? -11.361 6.955 11.237 1.00 93.19 95 GLU A O 1
ATOM 750 N N . LYS A 1 96 ? -11.722 5.497 9.571 1.00 95.38 96 LYS A N 1
ATOM 751 C CA . LYS A 1 96 ? -13.115 5.165 9.919 1.00 95.38 96 LYS A CA 1
ATOM 752 C C . LYS A 1 96 ? -13.251 4.007 10.915 1.00 95.38 96 LYS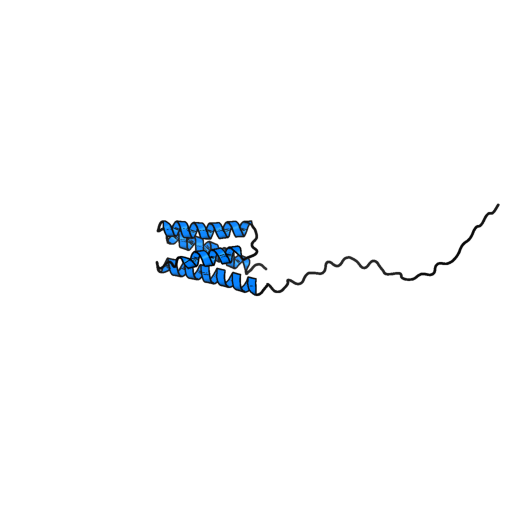 A C 1
ATOM 754 O O . LYS A 1 96 ? -14.369 3.654 11.278 1.00 95.38 96 LYS A O 1
ATOM 759 N N . GLY A 1 97 ? -12.145 3.402 11.352 1.00 93.62 97 GLY A N 1
ATOM 760 C CA . GLY A 1 97 ? -12.155 2.215 12.213 1.00 93.62 97 GLY A CA 1
ATOM 761 C C . GLY A 1 97 ? -12.501 0.909 11.484 1.00 93.62 97 GLY A C 1
ATOM 762 O O . GLY A 1 97 ? -12.681 -0.125 12.125 1.00 93.62 97 GLY A O 1
ATOM 763 N N . GLU A 1 98 ? -12.561 0.918 10.150 1.00 95.75 98 GLU A N 1
ATOM 764 C CA . GLU A 1 98 ? -12.840 -0.251 9.309 1.00 95.75 98 GLU A CA 1
ATOM 765 C C . GLU A 1 98 ? -11.547 -1.038 9.028 1.00 95.75 98 GLU A C 1
ATOM 767 O O . GLU A 1 98 ? -11.063 -1.131 7.898 1.00 95.75 98 GLU A O 1
ATOM 772 N N . THR A 1 99 ? -10.959 -1.619 10.077 1.00 94.56 99 THR A N 1
ATOM 773 C CA . THR A 1 99 ? -9.645 -2.290 10.012 1.00 94.56 99 THR A CA 1
ATOM 774 C C . THR A 1 99 ? -9.589 -3.431 8.994 1.00 94.56 99 THR A C 1
ATOM 776 O O . THR A 1 99 ? -8.595 -3.566 8.285 1.00 94.56 99 THR A O 1
ATOM 779 N N . GLY A 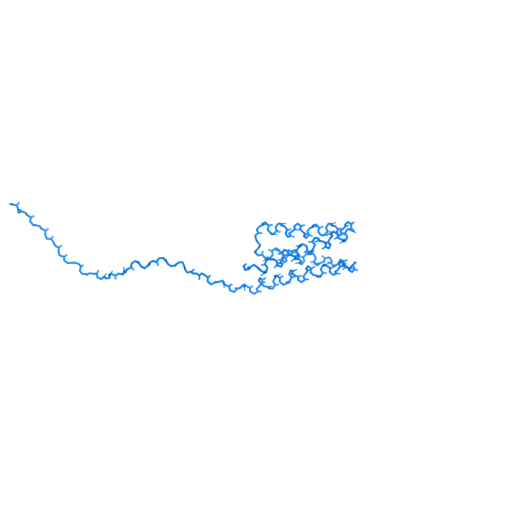1 100 ? -10.662 -4.219 8.866 1.00 95.25 100 GLY A N 1
ATOM 780 C CA . GLY A 1 100 ? -10.742 -5.307 7.886 1.00 95.25 100 GLY A CA 1
ATOM 781 C C . GLY A 1 100 ? -10.748 -4.822 6.432 1.00 95.25 100 GLY A C 1
ATOM 782 O O . GLY A 1 100 ? -10.135 -5.454 5.575 1.00 95.25 100 GLY A O 1
ATOM 783 N N . ALA A 1 101 ? -11.390 -3.683 6.152 1.00 96.88 101 ALA A N 1
ATOM 784 C CA . ALA A 1 101 ? -11.378 -3.080 4.820 1.00 96.88 101 ALA A CA 1
ATOM 785 C C . ALA A 1 101 ? -10.002 -2.477 4.498 1.00 96.88 101 ALA A C 1
ATOM 787 O O . ALA A 1 101 ? -9.498 -2.640 3.387 1.00 96.88 101 ALA A O 1
ATOM 788 N N . ALA A 1 102 ? -9.356 -1.857 5.490 1.00 96.25 102 ALA A N 1
ATOM 789 C CA . ALA A 1 102 ? -7.997 -1.346 5.351 1.00 96.25 102 ALA A CA 1
ATOM 790 C C . ALA A 1 102 ? -6.975 -2.463 5.062 1.00 96.25 102 ALA A C 1
ATOM 792 O O . ALA A 1 102 ? -6.195 -2.356 4.115 1.00 96.25 102 ALA A O 1
ATOM 793 N N . ASP A 1 103 ? -7.014 -3.557 5.830 1.00 96.81 103 ASP A N 1
ATOM 794 C CA . ASP A 1 103 ? -6.172 -4.743 5.611 1.00 96.81 103 ASP A CA 1
ATOM 795 C C . ASP A 1 103 ? -6.412 -5.358 4.221 1.00 96.81 103 ASP A C 1
ATOM 797 O O . ASP A 1 103 ? -5.456 -5.657 3.500 1.00 96.81 103 ASP A O 1
ATOM 801 N N . PHE A 1 104 ? -7.673 -5.475 3.796 1.00 98.00 104 PHE A N 1
ATOM 802 C CA . PHE A 1 104 ? -8.012 -5.983 2.468 1.00 98.00 104 PHE A CA 1
ATOM 803 C C . PHE A 1 104 ? -7.393 -5.143 1.341 1.00 98.00 104 PHE A C 1
ATOM 805 O O . PHE A 1 104 ? -6.765 -5.698 0.436 1.00 98.00 104 PHE A O 1
ATOM 812 N N . GLU A 1 105 ? -7.510 -3.815 1.403 1.00 98.38 105 GLU A N 1
ATOM 813 C CA . GLU A 1 105 ? -6.939 -2.920 0.389 1.00 98.38 105 GLU A CA 1
ATOM 814 C C . GLU A 1 105 ? -5.406 -3.013 0.324 1.00 98.38 105 GLU A C 1
ATOM 816 O O . GLU A 1 105 ? -4.829 -3.066 -0.768 1.00 98.38 105 GLU A O 1
ATOM 821 N N . LEU A 1 106 ? -4.730 -3.130 1.473 1.00 97.56 106 LEU A N 1
ATOM 822 C CA . LEU A 1 106 ? -3.280 -3.340 1.516 1.00 97.56 106 LEU A CA 1
ATOM 823 C C . LEU A 1 106 ? -2.862 -4.705 0.956 1.00 97.56 106 LEU A C 1
ATOM 825 O O . LEU A 1 106 ? -1.836 -4.800 0.280 1.00 97.56 106 LEU A O 1
ATOM 829 N N . ARG A 1 107 ? -3.657 -5.764 1.155 1.00 97.88 107 ARG A N 1
ATOM 830 C CA . ARG A 1 107 ? -3.403 -7.072 0.522 1.00 97.88 107 ARG A CA 1
ATOM 831 C C . ARG A 1 107 ? -3.529 -7.003 -0.996 1.00 97.88 107 ARG A C 1
ATOM 833 O O . ARG A 1 107 ? -2.728 -7.625 -1.697 1.00 97.88 107 ARG A O 1
ATOM 840 N N . LEU A 1 108 ? -4.497 -6.242 -1.510 1.00 97.94 108 LEU A N 1
ATOM 841 C CA . LEU A 1 108 ? -4.623 -5.997 -2.948 1.00 97.94 108 LEU A CA 1
ATOM 842 C C . LEU A 1 108 ? -3.423 -5.213 -3.490 1.00 97.94 108 LEU A C 1
ATOM 844 O O . LEU A 1 108 ? -2.894 -5.574 -4.543 1.00 97.94 108 LEU A O 1
ATOM 848 N N . LEU A 1 109 ? -2.972 -4.185 -2.763 1.00 97.44 109 LEU A N 1
ATOM 849 C CA . LEU A 1 109 ? -1.775 -3.417 -3.107 1.00 97.44 109 LEU A CA 1
ATOM 850 C C . LEU A 1 109 ? -0.526 -4.307 -3.137 1.00 97.44 109 LEU A C 1
ATOM 852 O O . LEU A 1 109 ? 0.211 -4.291 -4.120 1.00 97.44 109 LEU A O 1
ATOM 856 N N . ARG A 1 110 ? -0.325 -5.151 -2.120 1.00 96.62 110 ARG A N 1
ATOM 857 C CA . ARG A 1 110 ? 0.766 -6.134 -2.100 1.00 96.62 110 ARG A CA 1
ATOM 858 C C . ARG A 1 110 ? 0.723 -7.054 -3.315 1.00 96.62 110 ARG A C 1
ATOM 860 O O . ARG A 1 110 ? 1.735 -7.240 -3.982 1.00 96.62 110 ARG A O 1
ATOM 867 N N . GLY A 1 111 ? -0.448 -7.618 -3.614 1.00 95.31 111 GLY A N 1
ATOM 868 C CA . GLY A 1 111 ? -0.614 -8.492 -4.773 1.00 95.31 111 GLY A CA 1
ATOM 869 C C . GLY A 1 111 ? -0.306 -7.775 -6.089 1.00 95.31 111 GLY A C 1
ATOM 870 O O . GLY A 1 111 ? 0.230 -8.384 -7.009 1.00 95.31 111 GLY A O 1
ATOM 871 N N . LEU A 1 112 ? -0.607 -6.478 -6.184 1.00 94.12 112 LEU A N 1
ATOM 872 C CA . LEU A 1 112 ? -0.236 -5.659 -7.333 1.00 94.12 112 LEU A CA 1
ATOM 873 C C . LEU A 1 112 ? 1.286 -5.479 -7.451 1.00 94.12 112 LEU A C 1
ATOM 875 O O . LEU A 1 112 ? 1.829 -5.688 -8.533 1.00 94.12 112 LEU A O 1
ATOM 879 N N . VAL A 1 113 ? 1.976 -5.164 -6.351 1.00 92.44 113 VAL A N 1
ATOM 880 C CA . VAL A 1 113 ? 3.446 -5.043 -6.322 1.00 92.44 113 VAL A CA 1
ATOM 881 C C . VAL A 1 113 ? 4.116 -6.358 -6.732 1.00 92.44 113 VAL A C 1
ATOM 883 O O . VAL A 1 113 ? 4.975 -6.356 -7.609 1.00 92.44 113 VAL A O 1
ATOM 886 N N . GLN A 1 114 ? 3.662 -7.491 -6.193 1.00 91.25 114 GLN A N 1
ATOM 887 C CA . GLN A 1 114 ? 4.210 -8.815 -6.516 1.00 91.25 114 GLN A CA 1
ATOM 888 C C . GLN A 1 114 ? 4.061 -9.173 -8.002 1.00 91.25 114 GLN A C 1
ATOM 890 O O . GLN A 1 114 ? 4.989 -9.701 -8.612 1.00 91.25 114 GLN A O 1
ATOM 895 N N . ARG A 1 115 ? 2.920 -8.841 -8.626 1.00 89.69 115 ARG A N 1
ATOM 896 C CA . ARG A 1 115 ? 2.725 -9.055 -10.073 1.00 89.69 115 ARG A CA 1
ATOM 897 C C . ARG A 1 115 ? 3.686 -8.231 -10.929 1.00 89.69 115 ARG A C 1
ATOM 899 O O . ARG A 1 115 ? 4.073 -8.680 -11.999 1.00 89.69 115 ARG A O 1
ATOM 906 N N . MET A 1 116 ? 4.080 -7.048 -10.462 1.00 81.88 116 MET A N 1
ATOM 907 C CA . MET A 1 116 ? 5.046 -6.193 -11.159 1.00 81.88 116 MET A CA 1
ATOM 908 C C . MET A 1 116 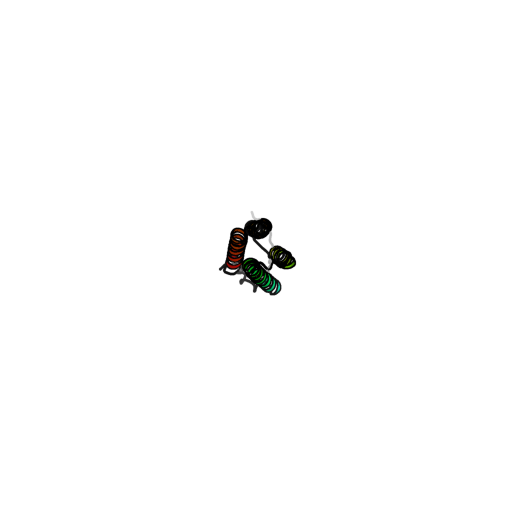? 6.496 -6.677 -11.023 1.00 81.88 116 MET A C 1
ATOM 910 O O . MET A 1 116 ? 7.358 -6.251 -11.796 1.00 81.88 116 MET A O 1
ATOM 914 N N . GLU A 1 117 ? 6.788 -7.523 -10.035 1.00 74.06 117 GLU A N 1
ATOM 915 C CA . GLU A 1 117 ? 8.094 -8.166 -9.855 1.00 74.06 117 GLU A CA 1
ATOM 916 C C . GLU A 1 117 ? 8.210 -9.476 -10.638 1.00 74.06 117 GLU A C 1
ATOM 918 O O . GLU A 1 117 ? 9.271 -9.753 -11.187 1.00 74.06 117 GLU A O 1
ATOM 923 N N . GLY A 1 118 ? 7.120 -10.242 -10.736 1.00 65.69 118 GLY A N 1
ATOM 924 C CA . GLY A 1 118 ? 7.067 -11.529 -11.440 1.00 65.69 118 GLY A CA 1
ATOM 925 C C . GLY A 1 118 ? 6.715 -11.457 -12.930 1.00 65.69 118 GLY A C 1
ATOM 926 O O . GLY A 1 118 ? 6.289 -12.464 -13.485 1.00 65.69 118 GLY A O 1
ATOM 927 N N . GLY A 1 119 ? 6.817 -10.284 -13.562 1.00 50.03 119 GLY A N 1
ATOM 928 C CA . GLY A 1 119 ? 6.506 -10.103 -14.982 1.00 50.03 119 GLY A CA 1
ATOM 929 C C . GLY A 1 119 ? 7.608 -10.629 -15.906 1.00 50.03 119 GLY A C 1
ATOM 930 O O . GLY A 1 119 ? 8.410 -9.832 -16.395 1.00 50.03 119 GLY A O 1
ATOM 931 N N . GLU A 1 120 ? 7.623 -11.947 -16.126 1.00 34.62 120 GLU A N 1
ATOM 932 C CA . GLU A 1 120 ? 8.153 -12.606 -17.336 1.00 34.62 120 GLU A CA 1
ATOM 933 C C . GLU A 1 120 ? 7.060 -12.743 -18.406 1.00 34.62 120 GLU A C 1
ATOM 935 O O . GLU A 1 120 ? 5.892 -13.017 -18.039 1.00 34.62 120 GLU A O 1
#

Secondary structure (DSSP, 8-state):
----------------------------PPPPHHHHHHHHHHHHHHHHHHHHHHHT---HHHHHHHHHHHHHS---HHHHHHHHHHHHHHHHHHHTT-HHHHHHHHHHHHHHHHHHHS--

Sequence (120 aa):
MSRKHYTTAGSGLLTEPLGQNRPEQRKPGTPSPILVQVRKDLADGIELLLQEISRGCIVADRWETVFQALQALPWPKAEFGLALNRLTNARTYLEKGETGAADFELRLLRGLVQRMEGGE

Radius of gyration: 29.77 Å; chains: 1; bounding box: 51×23×107 Å